Protein AF-A0A938MQN9-F1 (afdb_monomer_lite)

Structure (mmCIF, N/CA/C/O backbone):
data_AF-A0A938MQN9-F1
#
_entry.id   AF-A0A938MQN9-F1
#
loop_
_atom_site.group_PDB
_atom_site.id
_atom_site.type_symbol
_atom_site.label_atom_id
_atom_site.label_alt_id
_atom_site.label_comp_id
_atom_site.label_asym_id
_atom_site.label_entity_id
_atom_site.label_seq_id
_atom_site.pdbx_PDB_ins_code
_atom_site.Cartn_x
_atom_site.Cartn_y
_atom_site.Cartn_z
_atom_site.occupancy
_atom_site.B_iso_or_equiv
_atom_site.auth_seq_id
_atom_site.auth_comp_id
_atom_site.auth_asym_id
_atom_site.auth_atom_id
_atom_site.pdbx_PDB_model_num
ATOM 1 N N . MET A 1 1 ? 18.443 0.704 -18.596 1.00 63.50 1 MET A N 1
ATOM 2 C CA . MET A 1 1 ? 17.050 0.942 -19.023 1.00 63.50 1 MET A CA 1
ATOM 3 C C . MET A 1 1 ? 16.700 2.358 -18.624 1.00 63.50 1 MET A C 1
ATOM 5 O O . MET A 1 1 ? 16.792 2.650 -17.435 1.00 63.50 1 MET A O 1
ATOM 9 N N . SER A 1 2 ? 16.437 3.243 -19.586 1.00 74.62 2 SER A N 1
ATOM 10 C CA . SER A 1 2 ? 16.128 4.637 -19.274 1.00 74.62 2 SER A CA 1
ATOM 11 C C . SER A 1 2 ? 14.684 4.762 -18.782 1.00 74.62 2 SER A C 1
ATOM 13 O O . SER A 1 2 ? 13.839 3.916 -19.074 1.00 74.62 2 SER A O 1
ATOM 15 N N . LEU A 1 3 ? 14.389 5.827 -18.039 1.00 70.31 3 LEU A N 1
ATOM 16 C CA . LEU A 1 3 ? 13.036 6.132 -17.555 1.00 70.31 3 LEU A CA 1
ATOM 17 C C . LEU A 1 3 ? 12.064 6.350 -18.732 1.00 70.31 3 LEU A C 1
ATOM 19 O O . LEU A 1 3 ? 10.898 5.975 -18.665 1.00 70.31 3 L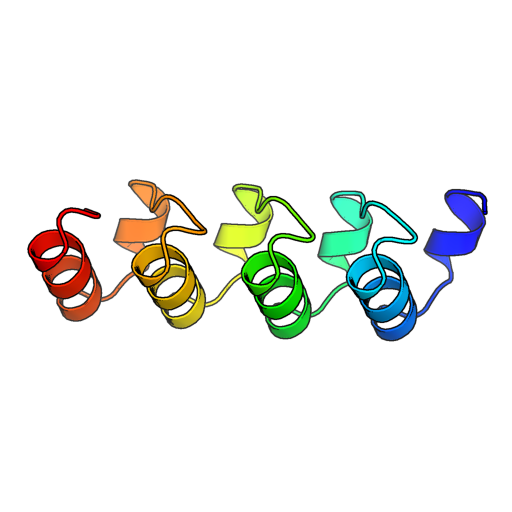EU A O 1
ATOM 23 N N . ASN A 1 4 ? 12.587 6.860 -19.851 1.00 75.44 4 ASN A N 1
ATOM 24 C CA . ASN A 1 4 ? 11.832 7.051 -21.085 1.00 75.44 4 ASN A CA 1
ATOM 25 C C . ASN A 1 4 ? 11.448 5.719 -21.756 1.00 75.44 4 ASN A C 1
ATOM 27 O O . ASN A 1 4 ? 10.321 5.580 -22.216 1.00 75.44 4 ASN A O 1
ATOM 31 N N . ASP A 1 5 ? 12.329 4.707 -21.737 1.00 78.00 5 ASP A N 1
ATOM 32 C CA . ASP A 1 5 ? 12.005 3.363 -22.250 1.00 78.00 5 ASP A CA 1
ATOM 33 C C . ASP A 1 5 ? 10.849 2.731 -21.460 1.00 78.00 5 ASP A C 1
ATOM 35 O O . ASP A 1 5 ? 9.988 2.058 -22.021 1.00 78.00 5 ASP A O 1
ATOM 39 N N . ARG A 1 6 ? 10.803 2.980 -20.145 1.00 78.44 6 ARG A N 1
ATOM 40 C CA . ARG A 1 6 ? 9.744 2.473 -19.260 1.00 78.44 6 ARG A CA 1
ATOM 41 C C . ARG A 1 6 ? 8.404 3.153 -19.467 1.00 78.44 6 ARG A C 1
ATOM 43 O O . ARG A 1 6 ? 7.365 2.548 -19.224 1.00 78.44 6 ARG A O 1
ATOM 50 N N . MET A 1 7 ? 8.403 4.397 -19.936 1.00 74.75 7 MET A N 1
ATOM 51 C CA . MET A 1 7 ? 7.171 5.146 -20.148 1.00 74.75 7 MET A CA 1
ATOM 52 C C . MET A 1 7 ? 6.291 4.523 -21.243 1.00 74.75 7 MET A C 1
ATOM 54 O O . MET A 1 7 ? 5.067 4.648 -21.167 1.00 74.75 7 MET A O 1
ATOM 58 N N . HIS A 1 8 ? 6.910 3.822 -22.196 1.00 79.12 8 HIS A N 1
ATOM 59 C CA . HIS A 1 8 ? 6.250 3.120 -23.297 1.00 79.12 8 HIS A CA 1
ATOM 60 C C . HIS A 1 8 ? 5.955 1.643 -23.010 1.00 79.12 8 HIS A C 1
ATOM 62 O O . HIS A 1 8 ? 5.374 0.971 -23.859 1.00 79.12 8 HIS A O 1
ATOM 68 N N . LEU A 1 9 ? 6.352 1.123 -21.845 1.00 82.50 9 LEU A N 1
ATOM 69 C CA . LEU A 1 9 ? 6.045 -0.254 -21.485 1.00 82.50 9 LEU A CA 1
ATOM 70 C C . LEU A 1 9 ? 4.604 -0.407 -21.028 1.00 82.50 9 LEU A C 1
ATOM 72 O O . LEU A 1 9 ? 4.039 0.458 -20.356 1.00 82.50 9 LEU A O 1
ATOM 76 N N . GLU A 1 10 ? 4.054 -1.570 -21.355 1.00 87.62 10 GLU A N 1
ATOM 77 C CA . GLU A 1 10 ? 2.771 -2.000 -20.827 1.00 87.62 10 GLU A CA 1
ATOM 78 C C . GLU A 1 10 ? 2.844 -2.182 -19.302 1.00 87.62 10 GLU A C 1
ATOM 80 O O . GLU A 1 10 ? 3.892 -2.586 -18.774 1.00 87.62 10 GLU A O 1
ATOM 85 N N . PRO A 1 11 ? 1.745 -1.896 -18.581 1.00 86.56 11 PRO A N 1
ATOM 86 C CA . PRO A 1 11 ? 1.693 -2.020 -17.127 1.00 86.56 11 PRO A CA 1
ATOM 87 C C . PRO A 1 11 ? 2.068 -3.429 -16.647 1.00 86.56 11 PRO A C 1
ATOM 89 O O . PRO A 1 11 ? 2.868 -3.543 -15.722 1.00 86.56 11 PRO A O 1
ATOM 92 N N . ASP A 1 12 ? 1.631 -4.489 -17.333 1.00 88.12 12 ASP A N 1
ATOM 93 C CA . ASP A 1 12 ? 2.032 -5.876 -17.045 1.00 88.12 12 ASP A CA 1
ATOM 94 C C . ASP A 1 12 ? 3.551 -6.090 -17.076 1.00 88.12 12 ASP A C 1
ATOM 96 O O . ASP A 1 12 ? 4.126 -6.784 -16.231 1.00 88.12 12 ASP A O 1
ATOM 100 N N . HIS A 1 13 ? 4.241 -5.465 -18.033 1.00 90.31 13 HIS A N 1
ATOM 101 C CA . HIS A 1 13 ? 5.695 -5.556 -18.120 1.00 90.31 13 HIS A CA 1
ATOM 102 C C . HIS A 1 13 ? 6.367 -4.839 -16.948 1.00 90.31 13 HIS A C 1
ATOM 104 O O . HIS A 1 13 ? 7.303 -5.378 -16.352 1.00 90.31 13 HIS A O 1
ATOM 110 N N . LEU A 1 14 ? 5.881 -3.646 -16.588 1.00 89.56 14 LEU A N 1
ATOM 111 C CA . LEU A 1 14 ? 6.366 -2.909 -15.418 1.00 89.56 14 LEU A CA 1
ATOM 112 C C . LEU A 1 14 ? 6.131 -3.705 -14.130 1.00 89.56 14 LEU A C 1
ATOM 114 O O . LEU A 1 14 ? 7.041 -3.805 -13.305 1.00 89.56 14 LEU A O 1
ATOM 118 N N . PHE A 1 15 ? 4.960 -4.332 -13.994 1.00 90.81 15 PHE A N 1
ATOM 119 C CA . PHE A 1 15 ? 4.632 -5.217 -12.882 1.00 90.81 15 PHE A CA 1
ATOM 120 C C . PHE A 1 15 ? 5.612 -6.385 -12.792 1.00 90.81 15 PHE A C 1
ATOM 122 O O . PHE A 1 15 ? 6.214 -6.584 -11.740 1.00 90.81 15 PHE A O 1
ATOM 129 N N . MET A 1 16 ? 5.853 -7.121 -13.883 1.00 90.62 16 MET A N 1
ATOM 130 C CA . MET A 1 16 ? 6.784 -8.254 -13.866 1.00 90.62 16 MET A CA 1
ATOM 131 C C . MET A 1 16 ? 8.221 -7.841 -13.534 1.00 90.62 16 MET A C 1
ATOM 133 O O . MET A 1 16 ? 8.911 -8.541 -12.787 1.00 90.62 16 MET A O 1
ATOM 137 N N . LEU A 1 17 ? 8.688 -6.711 -14.067 1.00 90.62 17 LEU A N 1
ATOM 138 C CA . LEU A 1 17 ? 10.022 -6.188 -13.774 1.00 90.62 17 LEU A CA 1
ATOM 139 C C . LEU A 1 17 ? 10.156 -5.781 -12.303 1.00 90.62 17 LEU A C 1
ATOM 141 O O . LEU A 1 17 ? 11.160 -6.106 -11.662 1.00 90.62 17 LEU A O 1
ATOM 145 N N . ALA A 1 18 ? 9.138 -5.112 -11.761 1.00 89.62 18 ALA A N 1
ATOM 146 C CA . ALA A 1 18 ? 9.089 -4.744 -10.355 1.00 89.62 18 ALA A CA 1
ATOM 147 C C . ALA A 1 18 ? 9.035 -5.990 -9.470 1.00 89.62 18 ALA A C 1
ATOM 149 O O . ALA A 1 18 ? 9.836 -6.125 -8.552 1.00 89.62 18 ALA A O 1
ATOM 150 N N . LEU A 1 19 ? 8.166 -6.951 -9.794 1.00 90.62 19 LEU A N 1
ATOM 151 C CA . LEU A 1 19 ? 7.991 -8.210 -9.071 1.00 90.62 19 LEU A CA 1
ATOM 152 C C . LEU A 1 19 ? 9.301 -9.000 -8.968 1.00 90.62 19 LEU A C 1
ATOM 154 O O . LEU A 1 19 ? 9.612 -9.565 -7.920 1.00 90.62 19 LEU A O 1
ATOM 158 N N . ARG A 1 20 ? 10.097 -8.999 -10.042 1.00 91.00 20 ARG A N 1
ATOM 159 C CA . ARG A 1 20 ? 11.440 -9.596 -10.083 1.00 91.00 20 ARG A CA 1
ATOM 160 C C . ARG A 1 20 ? 12.514 -8.749 -9.387 1.00 91.00 20 ARG A C 1
ATOM 162 O O . ARG A 1 20 ? 13.681 -9.126 -9.417 1.00 91.00 20 ARG A O 1
ATOM 169 N N . LYS A 1 21 ? 12.142 -7.618 -8.779 1.00 87.06 21 LYS A N 1
ATOM 170 C CA . LYS A 1 21 ? 13.029 -6.622 -8.152 1.00 87.06 21 LYS A CA 1
ATOM 171 C C . LYS A 1 21 ? 14.120 -6.108 -9.098 1.00 87.06 21 LYS A C 1
ATOM 173 O O . LYS A 1 21 ? 15.200 -5.727 -8.661 1.00 87.06 21 LYS A O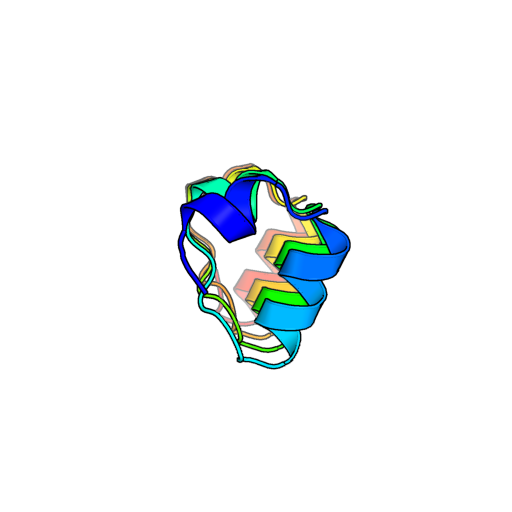 1
ATOM 178 N N . VAL A 1 22 ? 13.839 -6.106 -10.403 1.00 88.00 22 VAL A N 1
ATOM 179 C CA . VAL A 1 22 ? 14.758 -5.609 -11.441 1.00 88.00 22 VAL A CA 1
ATOM 180 C C . VAL A 1 22 ? 14.711 -4.086 -11.502 1.00 88.00 22 VAL A C 1
ATOM 182 O O . VAL A 1 22 ? 15.704 -3.439 -11.833 1.00 88.00 22 VAL A O 1
ATOM 185 N N . ILE A 1 23 ? 13.545 -3.512 -11.194 1.00 86.56 23 ILE A N 1
ATOM 186 C CA . ILE A 1 23 ? 13.303 -2.074 -11.219 1.00 86.56 23 ILE A CA 1
ATOM 187 C C . ILE A 1 23 ? 12.580 -1.637 -9.946 1.00 86.56 23 ILE A C 1
ATOM 189 O O . ILE A 1 23 ? 11.756 -2.378 -9.412 1.00 86.56 23 ILE A O 1
ATOM 193 N N . GLU A 1 24 ? 12.854 -0.416 -9.499 1.00 85.31 24 GLU A N 1
ATOM 194 C CA . GLU A 1 24 ? 12.002 0.283 -8.540 1.00 85.31 24 GLU A CA 1
ATOM 195 C C . GLU A 1 24 ? 10.992 1.135 -9.317 1.00 85.31 24 GLU A C 1
ATOM 197 O O . GLU A 1 24 ? 11.373 1.837 -10.258 1.00 85.31 24 GLU A O 1
ATOM 202 N N . LEU A 1 25 ? 9.710 1.022 -8.960 1.00 85.00 25 LEU A N 1
ATOM 203 C CA . LEU A 1 25 ? 8.627 1.748 -9.620 1.00 85.00 25 LEU A CA 1
ATOM 204 C C . LEU A 1 25 ? 8.505 3.164 -9.063 1.00 85.00 25 LEU A C 1
ATOM 206 O O . LEU A 1 25 ? 8.273 3.359 -7.864 1.00 85.00 25 LEU A O 1
ATOM 210 N N . SER A 1 26 ? 8.553 4.133 -9.965 1.00 86.44 26 SER A N 1
ATOM 211 C CA . SER A 1 26 ? 8.221 5.530 -9.705 1.00 86.44 26 SER A CA 1
ATOM 212 C C . SER A 1 26 ? 6.723 5.672 -9.390 1.00 86.44 26 SER A C 1
ATOM 214 O O . SER A 1 26 ? 5.917 4.857 -9.850 1.00 86.44 26 SER A O 1
ATOM 216 N N . PRO A 1 27 ? 6.298 6.712 -8.653 1.00 83.94 27 PRO A N 1
ATOM 217 C CA . PRO A 1 27 ? 4.880 6.956 -8.373 1.00 83.94 27 PRO A CA 1
ATOM 218 C C . PRO A 1 27 ? 4.017 7.043 -9.646 1.00 83.94 27 PRO A C 1
ATOM 220 O O . PRO A 1 27 ? 2.924 6.486 -9.675 1.00 83.94 27 PRO A O 1
ATOM 223 N N . ASP A 1 28 ? 4.515 7.647 -10.728 1.00 85.62 28 ASP A N 1
ATOM 224 C CA . ASP A 1 28 ? 3.820 7.674 -12.024 1.00 85.62 28 ASP A CA 1
ATOM 225 C C . ASP A 1 28 ? 3.678 6.292 -12.676 1.00 85.62 28 ASP A C 1
ATOM 227 O O . ASP A 1 28 ? 2.665 5.999 -13.308 1.00 85.62 28 ASP A O 1
ATOM 231 N N . GLU A 1 29 ? 4.656 5.403 -12.496 1.00 87.25 29 GLU A N 1
ATOM 232 C CA . GLU A 1 29 ? 4.590 4.031 -13.012 1.00 87.25 29 GLU A CA 1
ATOM 233 C C . GLU A 1 29 ? 3.587 3.200 -12.204 1.00 87.25 29 GLU A C 1
ATOM 235 O O . GLU A 1 29 ? 2.783 2.473 -12.783 1.00 87.25 29 GLU A O 1
ATOM 240 N N . LYS A 1 30 ? 3.539 3.383 -10.876 1.00 87.31 30 LYS A N 1
ATOM 241 C CA . LYS A 1 30 ? 2.498 2.782 -10.023 1.00 87.31 30 LYS A CA 1
ATOM 242 C C . LYS A 1 30 ? 1.097 3.268 -10.388 1.00 87.31 30 LYS A C 1
ATOM 244 O O . LYS A 1 30 ? 0.133 2.512 -10.285 1.00 87.31 30 LYS A O 1
ATOM 249 N N . LYS A 1 31 ? 0.966 4.514 -10.860 1.00 86.25 31 LYS A N 1
ATOM 250 C CA . LYS A 1 31 ? -0.314 5.049 -11.350 1.00 86.25 31 LYS A CA 1
ATOM 251 C C . LYS A 1 31 ? -0.836 4.305 -12.579 1.00 86.25 31 LYS A C 1
ATOM 253 O O . LYS A 1 31 ? -2.050 4.176 -12.718 1.00 86.25 31 LYS A O 1
ATOM 258 N N . LYS A 1 32 ? 0.054 3.767 -13.416 1.00 87.25 32 LYS A N 1
ATOM 259 C CA . LYS A 1 32 ? -0.313 2.965 -14.594 1.00 87.25 32 LYS A CA 1
ATOM 260 C C . LYS A 1 32 ? -0.753 1.542 -14.250 1.00 87.25 32 LYS A C 1
ATOM 262 O O . LYS A 1 32 ? -1.489 0.948 -15.027 1.00 87.25 32 LYS A O 1
ATOM 267 N N . LEU A 1 33 ? -0.299 1.008 -13.119 1.00 87.94 33 LEU A N 1
ATOM 268 C CA . LEU A 1 33 ? -0.632 -0.341 -12.667 1.00 87.94 33 LEU A CA 1
ATOM 269 C C . LEU A 1 33 ? -2.072 -0.438 -12.157 1.00 87.94 33 LEU A C 1
ATOM 271 O O . LEU A 1 33 ? -2.630 0.535 -11.628 1.00 87.94 33 LEU A O 1
ATOM 275 N N . ALA A 1 34 ? -2.643 -1.638 -12.277 1.00 90.25 34 ALA A N 1
ATOM 276 C CA . ALA A 1 34 ? -3.917 -1.960 -11.659 1.00 90.25 34 ALA A CA 1
ATOM 277 C C . ALA A 1 34 ? -3.776 -1.988 -10.122 1.00 90.25 34 ALA A C 1
ATOM 279 O O . ALA A 1 34 ? -2.692 -2.261 -9.594 1.00 90.25 34 ALA A O 1
ATOM 280 N N . PRO A 1 35 ? -4.855 -1.711 -9.369 1.00 88.81 35 PRO A N 1
ATOM 281 C CA . PRO A 1 35 ? -4.833 -1.825 -7.912 1.00 88.81 35 PRO A CA 1
ATOM 282 C C . PRO A 1 35 ? -4.445 -3.238 -7.444 1.00 88.81 35 PRO A C 1
ATOM 284 O O . PRO A 1 35 ? -3.719 -3.360 -6.460 1.00 88.81 35 PRO A O 1
ATOM 287 N N . ASP A 1 36 ? -4.847 -4.283 -8.173 1.00 91.19 36 ASP A N 1
ATOM 288 C CA . ASP A 1 36 ? -4.442 -5.675 -7.950 1.00 91.19 36 ASP A CA 1
ATOM 289 C C . ASP A 1 36 ? -2.918 -5.865 -8.027 1.00 91.19 36 ASP A C 1
ATOM 291 O O . ASP A 1 36 ? -2.313 -6.456 -7.131 1.00 91.19 36 ASP A O 1
ATOM 295 N N . ASP A 1 37 ? -2.268 -5.300 -9.046 1.00 91.75 37 ASP A N 1
ATOM 296 C CA . ASP A 1 37 ? -0.815 -5.387 -9.225 1.00 91.75 37 ASP A CA 1
ATOM 297 C C . ASP A 1 37 ? -0.077 -4.701 -8.075 1.00 91.75 37 ASP A C 1
ATOM 299 O O . ASP A 1 37 ? 0.845 -5.258 -7.474 1.00 91.75 37 ASP A O 1
ATOM 303 N N . VAL A 1 38 ? -0.505 -3.480 -7.740 1.00 90.56 38 VAL A N 1
ATOM 304 C CA . VAL A 1 38 ? 0.053 -2.696 -6.632 1.00 90.56 38 VAL A CA 1
ATOM 305 C C . VAL A 1 38 ? -0.114 -3.456 -5.317 1.00 90.56 38 VAL A C 1
ATOM 307 O O . VAL A 1 38 ? 0.825 -3.515 -4.518 1.00 90.56 38 VAL A O 1
ATOM 310 N N . PHE A 1 39 ? -1.271 -4.085 -5.110 1.00 91.62 39 PHE A N 1
ATOM 311 C CA . PHE A 1 39 ? -1.535 -4.928 -3.953 1.00 91.62 39 PHE A CA 1
ATOM 312 C C . PHE A 1 39 ? -0.576 -6.124 -3.887 1.00 91.62 39 PHE A C 1
ATOM 314 O O . PHE A 1 39 ? 0.059 -6.330 -2.854 1.00 91.62 39 PHE A O 1
ATOM 321 N N . VAL A 1 40 ? -0.390 -6.870 -4.980 1.00 91.81 40 VAL A N 1
ATOM 322 C CA . VAL A 1 40 ? 0.529 -8.023 -5.022 1.00 91.81 40 VAL A CA 1
ATOM 323 C C . VAL A 1 40 ? 1.981 -7.599 -4.781 1.00 91.81 40 VAL A C 1
ATOM 325 O O . VAL A 1 40 ? 2.717 -8.271 -4.049 1.00 91.81 40 VAL A O 1
ATOM 328 N N . LEU A 1 41 ? 2.410 -6.476 -5.359 1.00 90.88 41 LEU A N 1
ATOM 329 C CA . LEU A 1 41 ? 3.753 -5.937 -5.143 1.00 90.88 41 LEU A CA 1
ATOM 330 C C . LEU A 1 41 ? 3.961 -5.507 -3.687 1.00 90.88 41 LEU A C 1
ATOM 332 O O . LEU A 1 41 ? 5.020 -5.773 -3.112 1.00 90.88 41 LEU A O 1
ATOM 336 N N . ALA A 1 42 ? 2.961 -4.869 -3.076 1.00 90.12 42 ALA A N 1
ATOM 337 C CA . ALA A 1 42 ? 3.001 -4.494 -1.668 1.00 90.12 42 ALA A CA 1
ATOM 338 C C . ALA A 1 42 ? 3.020 -5.732 -0.761 1.00 90.12 42 ALA A C 1
ATOM 340 O O . ALA A 1 42 ? 3.839 -5.803 0.154 1.00 90.12 42 ALA A O 1
ATOM 341 N N . LEU A 1 43 ? 2.196 -6.740 -1.066 1.00 90.50 43 LEU A N 1
ATOM 342 C CA . LEU A 1 43 ? 2.129 -8.012 -0.345 1.00 90.50 43 LEU A CA 1
ATOM 343 C C . LEU A 1 43 ? 3.500 -8.701 -0.289 1.00 90.50 43 LEU A C 1
ATOM 345 O O . LEU A 1 43 ? 3.909 -9.232 0.740 1.00 90.50 43 LEU A O 1
ATOM 349 N N . ARG A 1 44 ? 4.245 -8.657 -1.397 1.00 90.19 44 ARG A N 1
ATOM 350 C CA . ARG A 1 44 ? 5.606 -9.207 -1.490 1.00 90.19 44 ARG A CA 1
ATOM 351 C C . ARG A 1 44 ? 6.699 -8.268 -0.972 1.00 90.19 44 ARG A C 1
ATOM 353 O O . ARG A 1 44 ? 7.881 -8.570 -1.147 1.00 90.19 44 ARG A O 1
ATOM 360 N N . GLN A 1 45 ? 6.324 -7.138 -0.373 1.00 87.44 45 GLN A N 1
ATOM 361 C CA . GLN A 1 45 ? 7.229 -6.082 0.090 1.00 87.44 45 GLN A CA 1
ATOM 362 C C . GLN A 1 45 ? 8.221 -5.626 -0.990 1.00 87.44 45 GLN A C 1
ATOM 364 O O . GLN A 1 45 ? 9.377 -5.305 -0.715 1.00 87.44 45 GLN A O 1
ATOM 369 N N . VAL A 1 46 ? 7.779 -5.642 -2.247 1.00 88.56 46 VAL A N 1
ATOM 370 C CA . VAL A 1 46 ? 8.564 -5.174 -3.392 1.00 88.56 46 VAL A CA 1
ATOM 371 C C . VAL A 1 46 ? 8.502 -3.656 -3.480 1.00 88.56 46 VAL A C 1
ATOM 373 O O . VAL A 1 46 ? 9.508 -3.014 -3.759 1.00 88.56 46 VAL A O 1
ATOM 376 N N . ILE A 1 47 ? 7.328 -3.085 -3.209 1.00 87.00 47 ILE A N 1
ATOM 377 C CA . ILE A 1 47 ? 7.114 -1.640 -3.188 1.00 87.00 47 ILE A CA 1
ATOM 378 C C . ILE A 1 47 ? 6.667 -1.182 -1.804 1.00 87.00 47 ILE A C 1
ATOM 380 O O . ILE A 1 47 ? 5.998 -1.908 -1.070 1.00 87.00 47 ILE A O 1
ATOM 384 N N . ARG A 1 48 ? 6.980 0.074 -1.478 1.00 84.81 48 ARG A N 1
ATOM 385 C CA . ARG A 1 48 ? 6.327 0.789 -0.379 1.00 84.81 48 ARG A CA 1
ATOM 386 C C . ARG A 1 48 ? 5.081 1.492 -0.905 1.00 84.81 48 ARG A C 1
ATOM 388 O O . ARG A 1 48 ? 5.156 2.200 -1.914 1.00 84.81 48 ARG A O 1
ATOM 395 N N . LEU A 1 49 ? 3.962 1.295 -0.216 1.00 84.38 49 LEU A N 1
ATOM 396 C CA . LEU A 1 49 ? 2.707 1.981 -0.507 1.00 84.38 49 LEU A CA 1
ATOM 397 C C . LEU A 1 49 ? 2.780 3.429 -0.036 1.00 84.38 49 LEU A C 1
ATOM 399 O O . LEU A 1 49 ? 2.938 3.689 1.160 1.00 84.38 49 LEU A O 1
ATOM 403 N N . ALA A 1 50 ? 2.638 4.362 -0.973 1.00 86.12 50 ALA A N 1
ATOM 404 C CA . ALA A 1 50 ? 2.419 5.763 -0.652 1.00 86.12 50 ALA A CA 1
ATOM 405 C C . ALA A 1 50 ? 0.945 6.006 -0.282 1.00 86.12 50 ALA A C 1
ATOM 407 O O . ALA A 1 50 ? 0.075 5.175 -0.542 1.00 86.12 50 ALA A O 1
ATOM 408 N N . ALA A 1 51 ? 0.644 7.167 0.304 1.00 84.44 51 ALA A N 1
ATOM 409 C CA . ALA A 1 51 ? -0.736 7.551 0.614 1.00 84.44 51 ALA A CA 1
ATOM 410 C C . ALA A 1 51 ? -1.626 7.600 -0.646 1.00 84.44 51 ALA A C 1
ATOM 412 O O . ALA A 1 51 ? -2.783 7.194 -0.605 1.00 84.44 51 ALA A O 1
ATOM 413 N N . GLU A 1 52 ? -1.070 8.035 -1.781 1.00 85.94 52 GLU A N 1
ATOM 414 C CA . GLU A 1 52 ? -1.770 8.025 -3.072 1.00 85.94 52 GLU A CA 1
ATOM 415 C C . GLU A 1 52 ? -2.116 6.605 -3.535 1.00 85.94 52 GLU A C 1
ATOM 417 O O . GLU A 1 52 ? -3.233 6.377 -3.995 1.00 85.94 52 GLU A O 1
ATOM 422 N N . ASP A 1 53 ? -1.198 5.644 -3.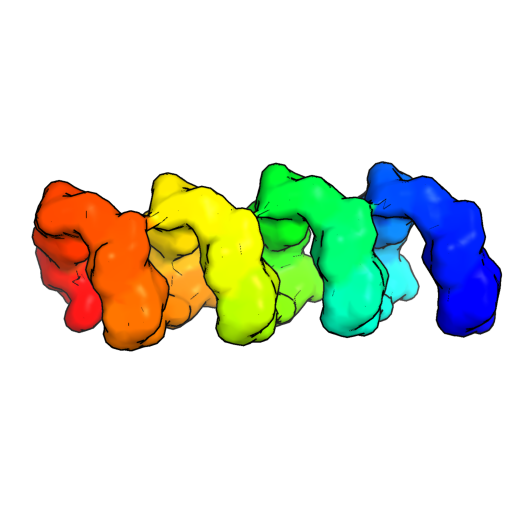373 1.00 86.56 53 ASP A N 1
ATOM 423 C CA . ASP A 1 53 ? -1.448 4.242 -3.722 1.00 86.56 53 ASP A CA 1
ATOM 424 C C . ASP A 1 53 ? -2.585 3.683 -2.859 1.00 86.56 53 ASP A C 1
ATOM 426 O O . ASP A 1 53 ? -3.540 3.113 -3.380 1.00 86.56 53 ASP A O 1
ATOM 430 N N . LYS A 1 54 ? -2.536 3.929 -1.543 1.00 86.69 54 LYS A N 1
ATOM 431 C CA . LYS A 1 54 ? -3.576 3.487 -0.601 1.00 86.69 54 LYS A CA 1
ATOM 432 C C . LYS A 1 54 ? -4.957 4.039 -0.945 1.00 86.69 54 LYS A C 1
ATOM 434 O O . LYS A 1 54 ? -5.934 3.297 -0.915 1.00 86.69 54 LYS A O 1
ATOM 439 N N . ASN A 1 55 ? -5.042 5.310 -1.337 1.00 87.00 55 ASN A N 1
ATOM 440 C CA . ASN A 1 55 ? -6.303 5.924 -1.755 1.00 87.00 55 ASN A CA 1
ATOM 441 C C . ASN A 1 55 ? -6.910 5.266 -3.001 1.00 87.00 55 ASN A C 1
ATOM 443 O O . ASN A 1 55 ? -8.130 5.244 -3.147 1.00 87.00 55 ASN A O 1
ATOM 447 N N . ARG A 1 56 ? -6.076 4.711 -3.886 1.00 87.62 56 ARG A N 1
ATOM 448 C CA . ARG A 1 56 ? -6.528 3.990 -5.084 1.00 87.62 56 ARG A CA 1
ATOM 449 C C . ARG A 1 56 ? -6.893 2.538 -4.797 1.00 87.62 56 ARG A C 1
ATOM 451 O O . ARG A 1 56 ? -7.706 1.974 -5.523 1.00 87.62 56 ARG A O 1
ATOM 458 N N . LEU A 1 57 ? -6.307 1.937 -3.762 1.00 88.12 57 LEU A N 1
ATOM 459 C CA . LEU A 1 57 ? -6.643 0.577 -3.359 1.00 88.12 57 LEU A CA 1
ATOM 460 C C . LEU A 1 57 ? -8.065 0.515 -2.771 1.00 88.12 57 LEU A C 1
ATOM 462 O O . LEU A 1 57 ? -8.503 1.457 -2.091 1.00 88.12 57 LEU A O 1
ATOM 466 N N . PRO A 1 58 ? -8.791 -0.589 -3.013 1.00 89.88 58 PRO A N 1
ATOM 467 C CA . PRO A 1 58 ? -10.045 -0.862 -2.332 1.00 89.88 58 PRO A CA 1
ATOM 468 C C . PRO A 1 58 ? -9.816 -1.092 -0.825 1.00 89.88 58 PRO A C 1
ATOM 470 O O . PRO A 1 58 ? -8.724 -1.507 -0.417 1.00 89.88 58 PRO A O 1
ATOM 473 N N . PRO A 1 59 ? -10.832 -0.825 0.014 1.00 87.62 59 PRO A N 1
ATOM 474 C CA . PRO A 1 59 ? -10.727 -0.967 1.466 1.00 87.62 59 PRO A CA 1
ATOM 475 C C . PRO A 1 59 ? -10.356 -2.394 1.899 1.00 87.62 59 PRO A C 1
ATOM 477 O O . PRO A 1 59 ? -9.489 -2.540 2.756 1.00 87.62 59 PRO A O 1
ATOM 480 N N . ASP A 1 60 ? -10.883 -3.431 1.238 1.00 89.44 60 ASP A N 1
ATOM 481 C CA . ASP A 1 60 ? -10.517 -4.835 1.490 1.00 89.44 60 ASP A CA 1
ATOM 482 C C . ASP A 1 60 ? -9.005 -5.094 1.389 1.00 89.44 60 ASP A C 1
ATOM 484 O O . ASP A 1 60 ? -8.415 -5.811 2.198 1.00 89.44 60 ASP A O 1
ATOM 488 N N . TYR A 1 61 ? -8.339 -4.480 0.408 1.00 91.12 61 TYR A N 1
ATOM 489 C CA . TYR A 1 61 ? -6.898 -4.649 0.210 1.00 91.12 61 TYR A CA 1
ATOM 490 C C . TYR A 1 61 ? -6.100 -3.938 1.295 1.00 91.12 61 TYR A C 1
ATOM 492 O O . TYR A 1 61 ? -5.113 -4.486 1.791 1.00 91.12 61 TYR A O 1
ATOM 500 N N . LEU A 1 62 ? -6.534 -2.740 1.695 1.00 88.38 62 LEU A N 1
ATOM 501 C CA . LEU A 1 62 ? -5.932 -2.018 2.815 1.00 88.38 62 LEU A CA 1
ATOM 502 C C . LEU A 1 62 ? -6.065 -2.809 4.113 1.00 88.38 62 LEU A C 1
ATOM 504 O O . LEU A 1 62 ? -5.077 -2.954 4.831 1.00 88.38 62 LEU A O 1
ATOM 508 N N . PHE A 1 63 ? -7.249 -3.362 4.375 1.00 89.00 63 P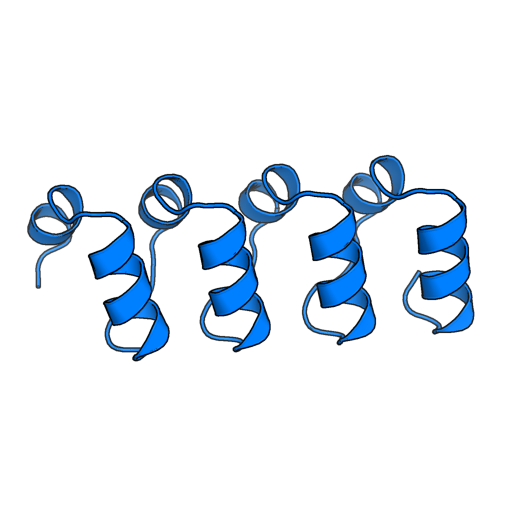HE A N 1
ATOM 509 C CA . PHE A 1 63 ? -7.502 -4.222 5.522 1.00 89.00 63 PHE A CA 1
ATOM 510 C C . PHE A 1 63 ? -6.585 -5.449 5.522 1.00 89.00 63 PHE A C 1
ATOM 512 O O . PHE A 1 63 ? -5.922 -5.723 6.522 1.00 89.00 63 PHE A O 1
ATOM 519 N N . MET A 1 64 ? -6.457 -6.146 4.389 1.00 89.88 64 MET A N 1
ATOM 520 C CA . MET A 1 64 ? -5.604 -7.332 4.297 1.00 89.88 64 MET A CA 1
ATOM 521 C C . MET A 1 64 ? -4.114 -7.002 4.478 1.00 89.88 64 MET A C 1
ATOM 523 O O . MET A 1 64 ? -3.409 -7.694 5.213 1.00 89.88 64 MET A O 1
ATOM 527 N N . LEU A 1 65 ? -3.623 -5.916 3.874 1.00 88.88 65 LEU A N 1
ATOM 528 C CA . LEU A 1 65 ? -2.240 -5.458 4.067 1.00 88.88 65 LEU A CA 1
ATOM 529 C C . LEU A 1 65 ? -1.968 -5.036 5.511 1.00 88.88 65 LEU A C 1
ATOM 531 O O . LEU A 1 65 ? -0.866 -5.252 6.018 1.00 88.88 65 LEU A O 1
ATOM 535 N N . ALA A 1 66 ? -2.957 -4.433 6.166 1.00 87.88 66 ALA A N 1
ATOM 536 C CA . ALA A 1 66 ? -2.876 -4.044 7.561 1.00 87.88 66 ALA A CA 1
ATOM 537 C C . ALA A 1 66 ? -2.834 -5.249 8.492 1.00 87.88 66 ALA A C 1
ATOM 539 O O . ALA A 1 66 ? -1.949 -5.324 9.339 1.00 87.88 66 ALA A O 1
ATOM 540 N N . LEU A 1 67 ? -3.720 -6.225 8.282 1.00 87.38 67 LEU A N 1
ATOM 541 C CA . LEU A 1 67 ? -3.729 -7.488 9.020 1.00 87.38 67 LEU A CA 1
ATOM 542 C C . LEU A 1 67 ? -2.389 -8.222 8.944 1.00 87.38 67 LEU A C 1
ATOM 544 O O . LEU A 1 67 ? -1.965 -8.839 9.918 1.00 87.38 67 LEU A O 1
ATOM 548 N N . LEU A 1 68 ? -1.720 -8.144 7.794 1.00 88.00 68 LEU A N 1
ATOM 549 C CA . LEU A 1 68 ? -0.402 -8.737 7.576 1.00 88.00 68 LEU A CA 1
ATOM 550 C C . LEU A 1 68 ? 0.753 -7.879 8.126 1.00 88.00 68 LEU A C 1
ATOM 552 O O . LEU A 1 68 ? 1.909 -8.284 8.024 1.00 88.00 68 LEU A O 1
ATOM 556 N N . GLY A 1 69 ? 0.472 -6.697 8.684 1.00 85.75 69 GLY A N 1
ATOM 557 C CA . GLY A 1 69 ? 1.481 -5.764 9.192 1.00 85.75 69 GLY A CA 1
ATOM 558 C C . GLY A 1 69 ? 2.326 -5.102 8.097 1.00 85.75 69 GLY A C 1
ATOM 559 O O . GLY A 1 69 ? 3.391 -4.558 8.378 1.00 85.75 69 GLY A O 1
ATOM 560 N N . ILE A 1 70 ? 1.876 -5.157 6.841 1.00 86.56 70 ILE A N 1
ATOM 561 C CA . ILE A 1 70 ? 2.590 -4.623 5.674 1.00 86.56 70 ILE A CA 1
ATOM 562 C C . ILE A 1 70 ? 2.296 -3.133 5.501 1.00 86.56 70 ILE A C 1
ATOM 564 O O . ILE A 1 70 ? 3.195 -2.349 5.190 1.00 86.56 70 ILE A O 1
ATOM 568 N N . ALA A 1 71 ? 1.039 -2.732 5.702 1.00 83.56 71 ALA A N 1
ATOM 569 C CA . ALA A 1 71 ? 0.608 -1.346 5.597 1.00 83.56 71 ALA A CA 1
ATOM 570 C C . ALA A 1 71 ? 0.088 -0.835 6.940 1.00 83.56 71 ALA A C 1
ATOM 572 O O . ALA A 1 71 ? -0.768 -1.448 7.565 1.00 83.56 71 ALA A O 1
ATOM 573 N N . HIS A 1 72 ? 0.564 0.335 7.358 1.00 82.75 72 HIS A N 1
ATOM 574 C CA . HIS A 1 72 ? -0.023 1.031 8.499 1.00 82.75 72 HIS A CA 1
ATOM 575 C C . HIS A 1 72 ? -1.323 1.722 8.070 1.00 82.75 72 HIS A C 1
ATOM 577 O O . HIS A 1 72 ? -1.314 2.481 7.092 1.00 82.75 72 HIS A O 1
ATOM 583 N N . VAL A 1 73 ? -2.412 1.481 8.798 1.00 82.06 73 VAL A N 1
ATOM 584 C CA . VAL A 1 73 ? -3.722 2.091 8.535 1.00 82.06 73 VAL A CA 1
ATOM 585 C C . VAL A 1 73 ? -3.741 3.489 9.130 1.00 82.06 73 VAL A C 1
ATOM 587 O O . VAL A 1 73 ? -3.661 3.671 10.342 1.00 82.06 73 VAL A O 1
ATOM 590 N N . THR A 1 74 ? -3.814 4.501 8.275 1.00 84.75 74 THR A N 1
ATOM 591 C CA . THR A 1 74 ? -3.921 5.895 8.714 1.00 84.75 74 THR A CA 1
ATOM 592 C C . THR A 1 74 ? -5.363 6.238 9.086 1.00 84.75 74 THR A C 1
ATOM 594 O O . THR A 1 74 ? -6.295 5.531 8.713 1.00 84.75 74 THR A O 1
ATOM 597 N N . SER A 1 75 ? -5.586 7.360 9.774 1.00 84.25 75 SER A N 1
ATOM 598 C CA . SER A 1 75 ? -6.947 7.836 10.076 1.00 84.25 75 SER A CA 1
ATOM 599 C C . SER A 1 75 ? -7.806 8.051 8.824 1.00 84.25 75 SER A C 1
ATOM 601 O O . SER A 1 75 ? -9.022 7.910 8.896 1.00 84.25 75 SER A O 1
ATOM 603 N N . HIS A 1 76 ? -7.185 8.356 7.679 1.00 85.50 76 HIS A N 1
ATOM 604 C CA . HIS A 1 76 ? -7.879 8.430 6.394 1.00 85.50 76 HIS A CA 1
ATOM 605 C C . HIS A 1 76 ? -8.278 7.029 5.913 1.00 85.50 76 HIS A C 1
ATOM 607 O O . HIS A 1 76 ? -9.426 6.804 5.560 1.00 85.50 76 HIS A O 1
ATOM 613 N N . ASP A 1 77 ? -7.376 6.051 5.968 1.00 85.19 77 ASP A N 1
ATOM 614 C CA . ASP A 1 77 ? -7.715 4.676 5.580 1.00 85.19 77 ASP A CA 1
ATOM 615 C C . ASP A 1 77 ? -8.878 4.138 6.437 1.00 85.19 77 ASP A C 1
ATOM 617 O O . ASP A 1 77 ? -9.807 3.531 5.912 1.00 85.19 77 ASP A O 1
ATOM 621 N N . LYS A 1 78 ? -8.895 4.468 7.737 1.00 85.31 78 LYS A N 1
ATOM 622 C CA . LYS A 1 78 ? -9.974 4.087 8.662 1.00 85.31 78 LYS A CA 1
ATOM 623 C C . LYS A 1 78 ? -11.346 4.629 8.275 1.00 85.31 78 LYS A C 1
ATOM 625 O O . LYS A 1 78 ? -12.331 3.949 8.526 1.00 85.31 78 LYS A O 1
ATOM 630 N N . S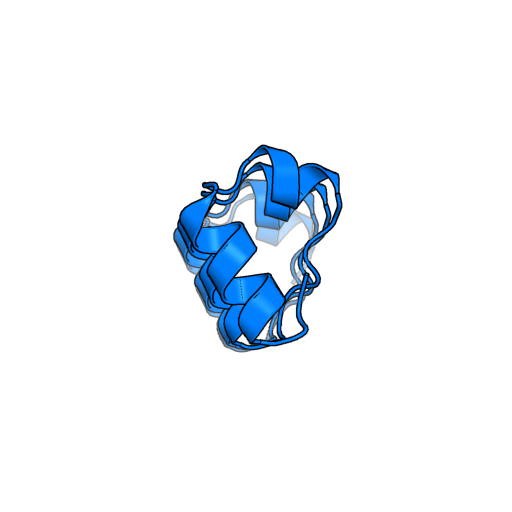ER A 1 79 ? -11.437 5.817 7.674 1.00 87.62 79 SER A N 1
ATOM 631 C CA . SER A 1 79 ? -12.736 6.360 7.247 1.00 87.62 79 SER A CA 1
ATOM 632 C C . SER A 1 79 ? -13.308 5.648 6.019 1.00 87.62 79 SER A C 1
ATOM 634 O O . SER A 1 79 ? -14.491 5.804 5.725 1.00 87.62 79 SER A O 1
ATOM 636 N N . ARG A 1 80 ? -12.479 4.875 5.305 1.00 86.88 80 ARG A N 1
ATOM 637 C CA . ARG A 1 80 ? -12.871 4.072 4.139 1.00 86.88 80 ARG A CA 1
ATOM 638 C C . ARG A 1 80 ? -13.178 2.616 4.492 1.00 86.88 80 ARG A C 1
ATOM 640 O O . ARG A 1 80 ? -13.821 1.938 3.697 1.00 86.88 80 ARG A O 1
ATOM 647 N N . LEU A 1 81 ? -12.686 2.139 5.633 1.00 86.94 81 LEU A N 1
ATOM 648 C CA . LEU A 1 81 ? -12.909 0.783 6.128 1.00 86.94 81 LEU A CA 1
ATOM 649 C C . LEU A 1 81 ? -14.307 0.638 6.737 1.00 86.94 81 LEU A C 1
ATOM 651 O O . LEU A 1 81 ? -14.873 1.600 7.261 1.00 86.94 81 LEU A O 1
ATOM 655 N N . SER A 1 82 ? -14.859 -0.575 6.691 1.00 87.88 82 SER A N 1
ATOM 656 C CA . SER A 1 82 ? -16.113 -0.869 7.377 1.00 87.88 82 SER A CA 1
ATOM 657 C C . SER A 1 82 ? -15.911 -0.886 8.895 1.00 87.88 82 SER A C 1
ATOM 659 O O . SER A 1 82 ? -14.810 -1.106 9.403 1.00 87.88 82 SER A O 1
ATOM 661 N N . SER A 1 83 ? -16.996 -0.707 9.651 1.00 87.19 83 SER A N 1
ATOM 662 C CA . SER A 1 83 ? -16.960 -0.827 11.115 1.00 87.19 83 SER A CA 1
ATOM 663 C C . SER A 1 83 ? -16.476 -2.210 11.572 1.00 87.19 83 SER A C 1
ATOM 665 O O . SER A 1 83 ? -15.846 -2.320 12.624 1.00 87.19 83 SER A O 1
ATOM 667 N N . ASP A 1 84 ? -16.757 -3.253 10.788 1.00 89.06 84 ASP A N 1
ATOM 668 C CA . ASP A 1 84 ? -16.284 -4.615 11.046 1.00 89.06 84 ASP A CA 1
ATOM 669 C C . ASP A 1 84 ? -14.753 -4.711 10.909 1.00 89.06 84 ASP A C 1
ATOM 671 O O . ASP A 1 84 ? -14.070 -5.089 11.863 1.00 89.06 84 ASP A O 1
ATOM 675 N N . ASP A 1 85 ? -14.199 -4.222 9.793 1.00 88.50 85 ASP A N 1
ATOM 676 C CA . ASP A 1 85 ? -12.752 -4.178 9.532 1.00 88.50 85 ASP A CA 1
ATOM 677 C C . ASP A 1 85 ? -11.995 -3.433 10.639 1.00 88.50 85 ASP A C 1
ATOM 679 O O . ASP A 1 85 ? -10.960 -3.890 11.130 1.00 88.50 85 ASP A O 1
ATOM 683 N N . LEU A 1 86 ? -12.526 -2.285 11.073 1.00 87.94 86 LEU A N 1
ATOM 684 C CA . LEU A 1 86 ? -11.943 -1.490 12.156 1.00 87.94 86 LEU A CA 1
ATOM 685 C C . LEU A 1 86 ? -11.920 -2.261 13.474 1.00 87.94 86 LEU A C 1
ATOM 687 O O . LEU A 1 86 ? -10.905 -2.252 14.171 1.00 87.94 86 LEU A O 1
ATOM 691 N N . THR A 1 87 ? -13.011 -2.958 13.792 1.00 88.75 87 THR A N 1
ATOM 692 C CA . THR A 1 87 ? -13.105 -3.795 14.994 1.00 88.75 87 THR A CA 1
ATOM 693 C C . THR A 1 87 ? -12.091 -4.935 14.919 1.00 88.75 87 THR A C 1
ATOM 695 O O . THR A 1 87 ? -11.372 -5.190 15.884 1.00 88.75 87 THR A O 1
ATOM 698 N N . HIS A 1 88 ? -11.945 -5.573 13.755 1.00 88.12 88 HIS A N 1
ATOM 699 C CA . HIS A 1 88 ? -10.952 -6.622 13.523 1.00 88.12 88 HIS A CA 1
ATOM 700 C C . HIS A 1 88 ? -9.508 -6.135 13.685 1.00 88.12 88 HIS A C 1
ATOM 702 O O . HIS A 1 88 ? -8.702 -6.801 14.344 1.00 88.12 88 HIS A O 1
ATOM 708 N N . LEU A 1 89 ? -9.175 -4.969 13.130 1.00 85.94 89 LEU A N 1
ATOM 709 C CA . LEU A 1 89 ? -7.857 -4.359 13.306 1.00 85.94 89 LEU A CA 1
ATOM 710 C C . LEU A 1 89 ? -7.610 -3.981 14.768 1.00 85.94 89 LEU A C 1
ATOM 712 O O . LEU A 1 89 ? -6.523 -4.230 15.287 1.00 85.94 89 LEU A O 1
ATOM 716 N N . GLN A 1 90 ? -8.618 -3.450 15.460 1.00 87.06 90 GLN A N 1
ATOM 717 C CA . GLN A 1 90 ? -8.513 -3.081 16.869 1.00 87.06 90 GLN A CA 1
ATOM 718 C C . GLN A 1 90 ? -8.303 -4.301 17.768 1.00 87.06 90 GLN A C 1
ATOM 720 O O . GLN A 1 90 ? -7.423 -4.279 18.625 1.00 87.06 90 GLN A O 1
ATOM 725 N N . MET A 1 91 ? -9.027 -5.397 17.522 1.00 87.31 91 MET A 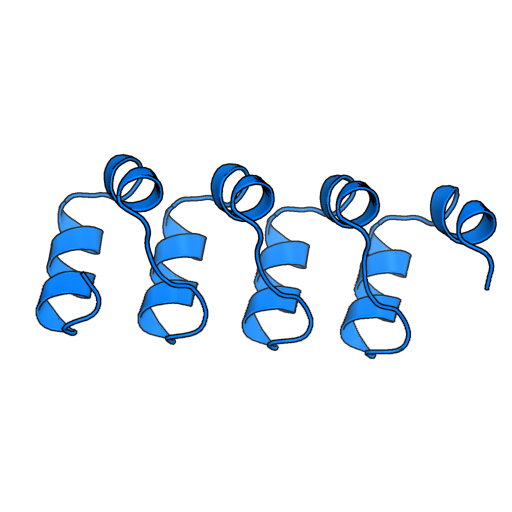N 1
ATOM 726 C CA . MET A 1 91 ? -8.821 -6.672 18.221 1.00 87.31 91 MET A CA 1
ATOM 727 C C . MET A 1 91 ? -7.406 -7.229 18.017 1.00 87.31 91 MET A C 1
ATOM 729 O O . MET A 1 91 ? -6.865 -7.894 18.897 1.00 87.31 91 MET A O 1
ATOM 733 N N . ARG A 1 92 ? -6.786 -6.947 16.867 1.00 81.56 92 ARG A N 1
ATOM 734 C CA . ARG A 1 92 ? -5.397 -7.319 16.559 1.00 81.56 92 ARG A CA 1
ATOM 735 C C . ARG A 1 92 ? -4.356 -6.336 17.115 1.00 81.56 92 ARG A C 1
ATOM 737 O O . ARG A 1 92 ? -3.169 -6.624 16.999 1.00 81.56 92 ARG A O 1
ATOM 744 N N . GLY A 1 93 ? -4.770 -5.208 17.699 1.00 78.19 93 GLY A N 1
ATOM 745 C CA . GLY A 1 93 ? -3.869 -4.137 18.145 1.00 78.19 93 GLY A CA 1
ATOM 746 C C . GLY A 1 93 ? -3.245 -3.335 16.996 1.00 78.19 93 GLY A C 1
ATOM 747 O O . GLY A 1 93 ? -2.160 -2.782 17.150 1.00 78.19 93 GLY A O 1
ATOM 748 N N . LEU A 1 94 ? -3.901 -3.322 15.833 1.00 74.56 94 LEU A N 1
ATOM 749 C CA . LEU A 1 94 ? -3.449 -2.675 14.594 1.00 74.56 94 LEU A CA 1
ATOM 750 C C . LEU A 1 94 ? -4.225 -1.386 14.268 1.00 74.56 94 LEU A C 1
ATOM 752 O O . LEU A 1 94 ? -3.884 -0.706 13.298 1.00 74.56 94 LEU A O 1
ATOM 756 N N . ALA A 1 95 ? -5.275 -1.077 15.039 1.00 63.00 95 ALA A N 1
ATOM 757 C CA . ALA A 1 95 ? -6.052 0.159 14.936 1.00 63.00 95 ALA A CA 1
ATOM 758 C C . ALA A 1 95 ? -5.524 1.235 15.886 1.00 63.00 95 ALA A C 1
ATOM 760 O O . ALA A 1 95 ? -5.147 0.908 17.028 1.00 63.00 95 ALA A O 1
#

Secondary structure (DSSP, 8-state):
--HHHHHTS-HHHHHHHHHTTSSPPPHHHHHHS-HHHHHHHHHTTSSPPPHHHHHHS-HHHHHHHHHTTSS---HHHHHHS-HHHHHHHHHTT--

Sequence (95 aa):
MSLNDRMHLEPDHLFMLALRKVIELSPDEKKKLAPDDVFVLALRQVIRLAAEDKNRLPPDYLFMLALLGIAHVTSHDKSRLSSDDLTHLQMRGLA

pLDDT: mean 85.98, std 5.32, range [63.0, 91.81]

Radius of gyration: 14.5 Å; chains: 1; bounding box: 34×18×42 Å

Foldseek 3Di:
DDPVVLVPDQLVVVLVCLQVLVDADDPVSLVRHDLVSVLVCLVVVSYQDDPVSLVRHQLVSQLVCLVVVSDQQDPVSVVRHDPVSVVVCVVVVRD